Protein AF-A0AAW0JBH9-F1 (afdb_monomer)

Secondary structure (DSSP, 8-state):
--GGGTSPTT-EEEEEESSS-HHHHHHHHTTTEEEEEEPP--EEEETTEEEES-EEEEEEE-TTS-----

pLDDT: mean 85.33, std 14.57, range [41.72, 98.06]

Sequence (70 aa):
MSLSRVLEVKGFFLITSCNWTKAELLDVFSEGFELFEELPTPKFSFGGRSGNTVAALVFQKSETSLDKVS

Mean predicted aligned error: 6.86 Å

Foldseek 3Di:
DDPLVVADAQGKDKDKDQPDDPVRVCVVCVQFKDWPDWDDADWDDDPNDIDGSMTMTMITGHPVNDPPPD

Structure (mmCIF, N/CA/C/O backbone):
data_AF-A0AAW0JBH9-F1
#
_entry.id   AF-A0AAW0JBH9-F1
#
loop_
_atom_site.group_PDB
_atom_site.id
_atom_site.type_symbol
_atom_site.label_atom_id
_atom_site.label_alt_id
_atom_site.label_comp_id
_atom_site.label_asym_id
_atom_site.label_entity_id
_atom_site.label_seq_id
_atom_site.pdbx_PDB_ins_code
_atom_site.Cartn_x
_atom_site.Cartn_y
_atom_site.Cartn_z
_atom_site.occupancy
_atom_site.B_iso_or_equiv
_atom_site.auth_seq_id
_atom_site.auth_comp_id
_atom_site.auth_asym_id
_atom_site.auth_atom_id
_atom_site.pdbx_PDB_model_num
ATOM 1 N N . MET A 1 1 ? -21.440 3.706 -1.841 1.00 59.88 1 MET A N 1
ATOM 2 C CA . MET A 1 1 ? -20.860 3.082 -0.629 1.00 59.88 1 MET A CA 1
ATOM 3 C C . MET A 1 1 ? -19.380 3.427 -0.598 1.00 59.88 1 MET A C 1
ATOM 5 O O . MET A 1 1 ? -18.763 3.327 -1.648 1.00 59.88 1 MET A O 1
ATOM 9 N N . SER A 1 2 ? -18.837 3.873 0.538 1.00 83.81 2 SER A N 1
ATOM 10 C CA . SER A 1 2 ? -17.400 4.174 0.681 1.00 83.81 2 SER A CA 1
ATOM 11 C C . SER A 1 2 ? -16.674 2.989 1.315 1.00 83.81 2 SER A C 1
ATOM 13 O O . SER A 1 2 ? -17.204 2.403 2.260 1.00 83.81 2 SER A O 1
ATOM 15 N N . LEU A 1 3 ? -15.462 2.677 0.846 1.00 87.94 3 LEU A N 1
ATOM 16 C CA . LEU A 1 3 ? -14.616 1.615 1.401 1.00 87.94 3 LEU A CA 1
ATOM 17 C C . LEU A 1 3 ? -14.320 1.835 2.894 1.00 87.94 3 LEU A C 1
ATOM 19 O O . LEU A 1 3 ? -14.332 0.891 3.680 1.00 87.94 3 LEU A O 1
ATOM 23 N N . SER A 1 4 ? -14.174 3.097 3.310 1.00 86.94 4 SER A N 1
ATOM 24 C CA . SER A 1 4 ? -13.952 3.468 4.711 1.00 86.94 4 SER A CA 1
ATOM 25 C C . SER A 1 4 ? -15.103 3.084 5.645 1.00 86.94 4 SER A C 1
ATOM 27 O O . SER A 1 4 ? -14.877 2.930 6.839 1.00 86.94 4 SER A O 1
ATOM 29 N N . ARG A 1 5 ? -16.327 2.891 5.133 1.00 89.50 5 ARG A N 1
ATOM 30 C CA . ARG A 1 5 ? -17.484 2.460 5.941 1.00 89.50 5 ARG A CA 1
ATOM 31 C C . ARG A 1 5 ? -17.565 0.946 6.127 1.00 89.50 5 ARG A C 1
ATOM 33 O O . ARG A 1 5 ? -18.303 0.495 6.991 1.00 89.50 5 ARG A O 1
ATOM 40 N N . VAL A 1 6 ? -16.863 0.180 5.293 1.00 92.25 6 VAL A N 1
ATOM 41 C CA . VAL A 1 6 ? -16.879 -1.292 5.325 1.00 92.25 6 VAL A CA 1
ATOM 42 C C . VAL A 1 6 ? -15.708 -1.837 6.144 1.00 92.25 6 VAL A C 1
ATOM 44 O O . VAL A 1 6 ? -15.811 -2.914 6.718 1.00 92.25 6 VAL A O 1
ATOM 47 N N . LEU A 1 7 ? -14.603 -1.091 6.217 1.00 93.50 7 LEU A N 1
ATOM 4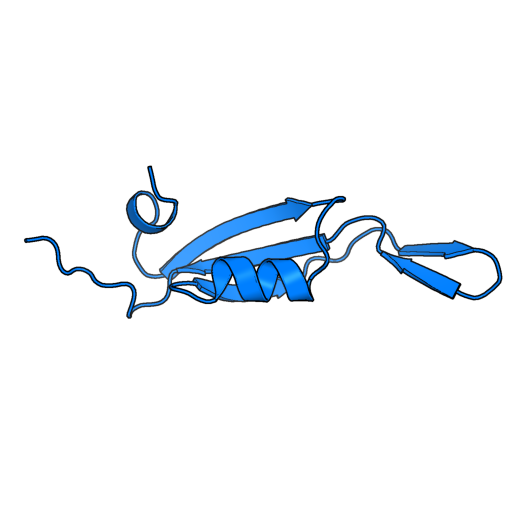8 C CA . LEU A 1 7 ? -13.421 -1.473 6.983 1.00 93.50 7 LEU A CA 1
ATOM 49 C C . LEU A 1 7 ? -13.501 -0.984 8.434 1.00 93.50 7 LEU A C 1
ATOM 51 O O . LEU A 1 7 ? -13.790 0.190 8.699 1.00 93.50 7 LEU A O 1
ATOM 55 N N . GLU A 1 8 ? -13.163 -1.875 9.365 1.00 92.69 8 GLU A N 1
ATOM 56 C CA . GLU A 1 8 ? -12.883 -1.513 10.755 1.00 92.69 8 GLU A CA 1
ATOM 57 C C . GLU A 1 8 ? -11.674 -0.572 10.842 1.00 92.69 8 GLU A C 1
ATOM 59 O O . GLU A 1 8 ? -10.842 -0.498 9.931 1.00 92.69 8 GLU A O 1
ATOM 64 N N . VAL A 1 9 ? -11.576 0.176 11.943 1.00 90.62 9 VAL A N 1
ATOM 65 C CA . VAL A 1 9 ? -10.393 0.993 12.246 1.00 90.62 9 VAL A CA 1
ATOM 66 C C . VAL A 1 9 ? -9.152 0.097 12.241 1.00 90.62 9 VAL A C 1
ATOM 68 O O . VAL A 1 9 ? -9.198 -1.022 12.745 1.00 90.62 9 VAL A O 1
ATOM 71 N N . LYS A 1 10 ? -8.058 0.568 11.624 1.00 93.88 10 LYS A N 1
ATOM 72 C CA . LYS A 1 10 ? -6.836 -0.218 11.362 1.00 93.88 10 LYS A CA 1
ATOM 73 C C . LYS A 1 10 ? -7.025 -1.431 10.437 1.00 93.88 10 LYS A C 1
ATOM 75 O O . LYS A 1 10 ? -6.064 -2.174 10.242 1.00 93.88 10 LYS A O 1
ATOM 80 N N . GLY A 1 11 ? -8.202 -1.618 9.836 1.00 95.31 11 GLY A N 1
ATOM 81 C CA . GLY A 1 11 ? -8.451 -2.634 8.817 1.00 95.31 11 GLY A CA 1
ATOM 82 C C . GLY A 1 11 ? -7.680 -2.361 7.525 1.00 95.31 11 GLY A C 1
ATOM 83 O 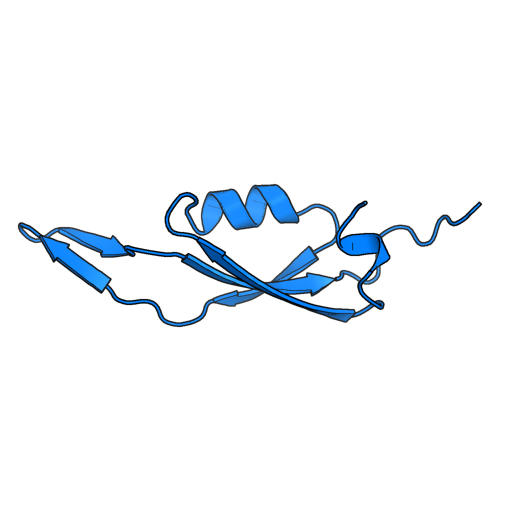O . GLY A 1 11 ? -7.340 -1.216 7.218 1.00 95.31 11 GLY A O 1
ATOM 84 N N . PHE A 1 12 ? -7.419 -3.418 6.760 1.00 96.81 12 PHE A N 1
ATOM 85 C CA . PHE A 1 12 ? -6.593 -3.363 5.556 1.00 96.81 12 PHE A CA 1
ATOM 86 C C . PHE A 1 12 ? -7.402 -3.625 4.295 1.00 96.81 12 PHE A C 1
ATOM 88 O O . PHE A 1 12 ? -8.355 -4.406 4.302 1.00 96.81 12 PHE A O 1
ATOM 95 N N . PHE A 1 13 ? -6.957 -3.045 3.186 1.00 97.06 13 PHE A N 1
ATOM 96 C CA . PHE A 1 13 ? -7.335 -3.515 1.861 1.00 97.06 13 PHE A CA 1
ATOM 97 C C . PHE A 1 13 ? -6.131 -3.532 0.918 1.00 97.06 13 PHE A C 1
ATOM 99 O O . PHE A 1 13 ? -5.165 -2.792 1.094 1.00 97.06 13 PHE A O 1
ATOM 106 N N . LEU A 1 14 ? -6.212 -4.393 -0.093 1.00 97.44 14 LEU A N 1
ATOM 107 C CA . LEU A 1 14 ? -5.226 -4.532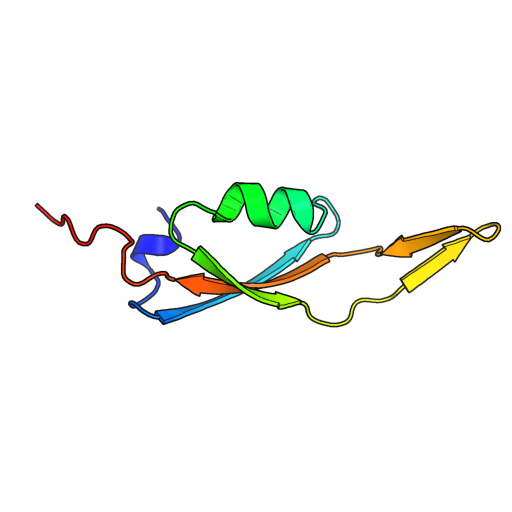 -1.159 1.00 97.44 14 LEU A CA 1
ATOM 108 C C . LEU A 1 14 ? -5.843 -4.048 -2.469 1.00 97.44 14 LEU A C 1
ATOM 110 O O . LEU A 1 14 ? -6.967 -4.429 -2.801 1.00 97.44 14 LEU A O 1
ATOM 114 N N . ILE A 1 15 ? -5.090 -3.265 -3.236 1.00 96.25 15 ILE A N 1
ATOM 115 C CA . ILE A 1 15 ? -5.454 -2.891 -4.601 1.00 96.25 15 ILE A CA 1
ATOM 116 C C . ILE A 1 15 ? -4.323 -3.213 -5.573 1.00 96.25 15 ILE A C 1
ATOM 118 O O . ILE A 1 15 ? -3.167 -2.863 -5.349 1.00 96.25 15 ILE A O 1
ATOM 122 N N . THR A 1 16 ? -4.679 -3.864 -6.680 1.00 95.38 16 THR A N 1
ATOM 123 C CA . THR A 1 16 ? -3.807 -4.091 -7.837 1.00 95.38 16 THR A CA 1
ATOM 124 C C . THR A 1 16 ? -4.373 -3.355 -9.046 1.00 95.38 16 THR A C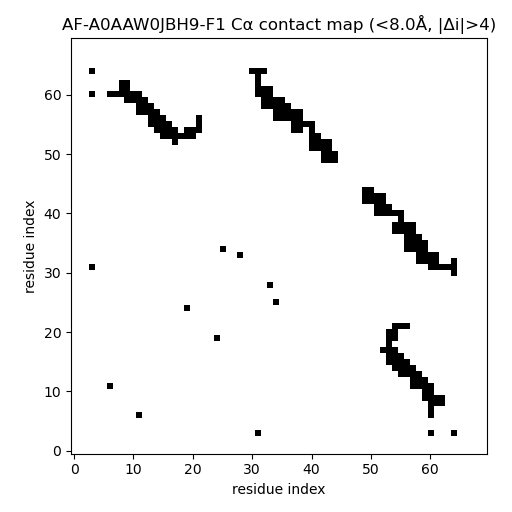 1
ATOM 126 O O . THR A 1 16 ? -5.539 -3.561 -9.381 1.00 95.38 16 THR A O 1
ATOM 129 N N . SER A 1 17 ? -3.578 -2.520 -9.714 1.00 94.12 17 SER A N 1
ATOM 130 C CA . SER A 1 17 ? -4.028 -1.699 -10.846 1.00 94.12 17 SER A CA 1
ATOM 131 C C . SER A 1 17 ? -2.989 -1.660 -11.964 1.00 94.1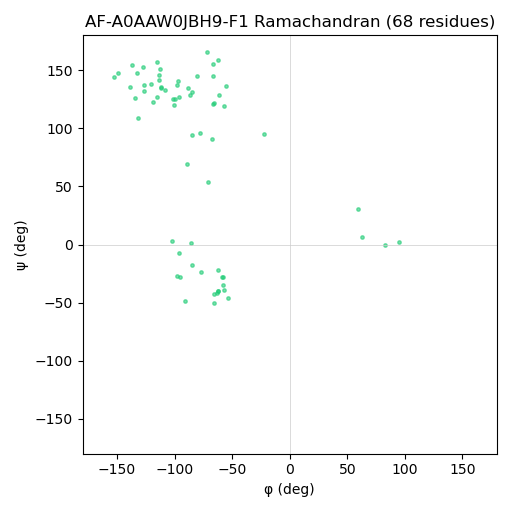2 17 SER A C 1
AT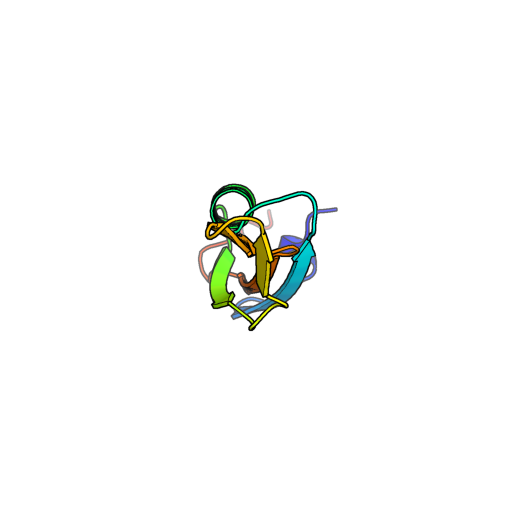OM 133 O O . SER A 1 17 ? -1.806 -1.475 -11.695 1.00 94.12 17 SER A O 1
ATOM 135 N N . CYS A 1 18 ? -3.420 -1.807 -13.220 1.00 90.38 18 CYS A N 1
ATOM 136 C CA . CYS A 1 18 ? -2.613 -1.500 -14.413 1.00 90.38 18 CYS A CA 1
ATOM 137 C C . CYS A 1 18 ? -2.899 -0.099 -14.973 1.00 90.38 18 CYS A C 1
ATOM 139 O O . CYS A 1 18 ? -2.217 0.346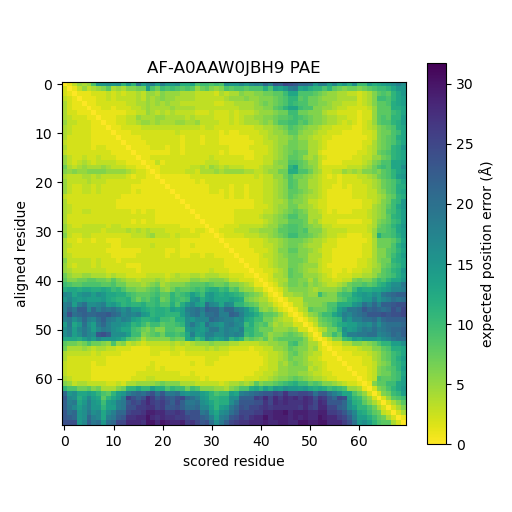 -15.893 1.00 90.38 18 CYS A O 1
ATOM 141 N N . ASN A 1 19 ? -3.910 0.587 -14.432 1.00 90.19 19 ASN A N 1
ATOM 142 C CA . ASN A 1 19 ? -4.367 1.889 -14.910 1.00 90.19 19 ASN A CA 1
ATOM 143 C C . ASN A 1 19 ? -3.795 3.051 -14.098 1.00 90.19 19 ASN A C 1
ATOM 145 O O . ASN A 1 19 ? -3.680 4.148 -14.631 1.00 90.19 19 ASN A O 1
ATOM 149 N N . TRP A 1 20 ? -3.460 2.814 -12.829 1.00 92.31 20 TRP A N 1
ATOM 150 C CA . TRP A 1 20 ? -2.950 3.836 -11.923 1.00 92.31 20 TRP A CA 1
ATOM 151 C C . TRP A 1 20 ? -1.564 3.478 -11.413 1.00 92.31 20 TRP A C 1
ATOM 153 O O . TRP A 1 20 ? -1.277 2.336 -11.045 1.00 92.31 20 TRP A O 1
ATOM 163 N N . THR A 1 21 ? -0.710 4.491 -11.375 1.00 92.56 21 THR A N 1
ATOM 164 C CA . THR A 1 21 ? 0.606 4.447 -10.752 1.00 92.56 21 THR A CA 1
ATOM 165 C C . THR A 1 21 ? 0.484 4.423 -9.231 1.00 92.56 21 THR A C 1
ATOM 167 O O . THR A 1 21 ? -0.550 4.759 -8.650 1.00 92.56 21 THR A O 1
ATOM 170 N N . LYS A 1 22 ? 1.587 4.084 -8.556 1.00 93.38 22 LYS A N 1
ATOM 171 C CA . LYS A 1 22 ? 1.674 4.189 -7.097 1.00 93.38 22 LYS A CA 1
ATOM 172 C C . LYS A 1 22 ? 1.305 5.590 -6.603 1.00 93.38 22 LYS A C 1
ATOM 174 O O . LYS A 1 22 ? 0.547 5.705 -5.651 1.00 93.38 22 LYS A O 1
ATOM 179 N N . ALA A 1 23 ? 1.837 6.636 -7.235 1.00 95.31 23 ALA A N 1
ATOM 180 C CA . ALA A 1 23 ? 1.617 8.014 -6.804 1.00 95.31 23 ALA A CA 1
ATOM 181 C C . ALA A 1 23 ? 0.140 8.423 -6.907 1.00 95.31 23 ALA A C 1
ATOM 183 O O . ALA A 1 23 ? -0.387 9.021 -5.978 1.00 95.31 23 ALA A O 1
ATOM 184 N N . GLU A 1 24 ? -0.539 8.037 -7.990 1.00 96.06 24 GLU A N 1
ATOM 185 C CA . GLU A 1 24 ? -1.972 8.305 -8.166 1.00 96.06 24 GLU A CA 1
ATOM 186 C C . GLU A 1 24 ? -2.820 7.551 -7.141 1.00 96.06 24 GLU A C 1
ATOM 188 O O . GLU A 1 24 ? -3.733 8.121 -6.558 1.00 96.06 24 GLU A O 1
ATOM 193 N N . LEU A 1 25 ? -2.501 6.282 -6.868 1.00 96.50 25 LEU A N 1
ATOM 194 C CA . LEU A 1 25 ? -3.195 5.518 -5.829 1.00 96.50 25 LEU A CA 1
ATOM 195 C C . LEU A 1 25 ? -3.005 6.138 -4.439 1.00 96.50 25 LEU A C 1
ATOM 197 O O . LEU A 1 25 ? -3.950 6.182 -3.658 1.00 96.50 25 LEU A O 1
ATOM 201 N N . LEU A 1 26 ? -1.799 6.618 -4.128 1.00 96.88 26 LEU A N 1
ATOM 202 C CA . LEU A 1 26 ? -1.532 7.310 -2.868 1.00 96.88 26 LEU A CA 1
ATOM 203 C C . LEU A 1 26 ? -2.359 8.588 -2.733 1.00 96.88 26 LEU A C 1
ATOM 205 O O . LEU A 1 26 ? -2.869 8.847 -1.652 1.00 96.88 26 LEU A O 1
ATOM 209 N N . ASP A 1 27 ? -2.518 9.349 -3.815 1.00 96.62 27 ASP A N 1
ATOM 210 C CA . ASP A 1 27 ? -3.348 10.555 -3.834 1.00 96.62 27 ASP A CA 1
ATOM 211 C C . ASP A 1 27 ? -4.832 10.216 -3.619 1.00 96.62 27 ASP A C 1
ATOM 213 O O . ASP A 1 27 ? -5.454 10.732 -2.689 1.00 96.62 27 ASP A O 1
ATOM 217 N N . VAL A 1 28 ? -5.361 9.252 -4.385 1.00 94.94 28 VAL A N 1
ATOM 218 C CA . VAL A 1 28 ? -6.768 8.808 -4.321 1.00 94.94 28 VAL A CA 1
ATOM 219 C C . VAL A 1 28 ? -7.171 8.330 -2.925 1.00 94.94 28 VAL A C 1
ATOM 221 O O . VAL A 1 28 ? -8.295 8.583 -2.494 1.00 94.94 28 VAL A O 1
ATOM 224 N N . PHE A 1 29 ? -6.282 7.624 -2.224 1.00 95.12 29 PHE A N 1
ATOM 225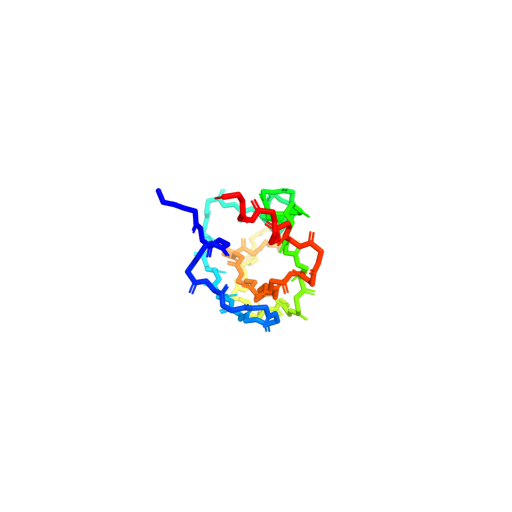 C CA . PHE A 1 29 ? -6.577 7.041 -0.911 1.00 95.12 29 PHE A CA 1
ATOM 226 C C . PHE A 1 29 ? -6.002 7.835 0.269 1.00 95.12 29 PHE A C 1
ATOM 228 O O . PHE A 1 29 ? -6.190 7.422 1.410 1.00 95.12 29 PHE A O 1
ATOM 235 N N . SER A 1 30 ? -5.352 8.978 0.025 1.00 93.00 30 SER A N 1
ATOM 236 C CA . SER A 1 30 ? -4.730 9.800 1.076 1.00 93.00 30 SER A CA 1
ATOM 237 C C . SER A 1 30 ? -5.716 10.262 2.155 1.00 93.00 30 SER A C 1
ATOM 239 O O . SER A 1 30 ? -5.336 10.454 3.312 1.00 93.00 30 SER A O 1
ATOM 241 N N . GLU A 1 31 ? -6.997 10.407 1.806 1.00 91.38 31 GLU A N 1
ATOM 242 C CA . GLU A 1 31 ? -8.050 10.750 2.754 1.00 91.38 31 GLU A CA 1
ATOM 243 C C . GLU A 1 31 ? -8.584 9.495 3.465 1.00 91.38 31 GLU A C 1
ATOM 245 O O . GLU A 1 31 ? -9.490 8.801 2.998 1.00 91.38 31 GLU A O 1
ATOM 250 N N . GLY A 1 32 ? -8.021 9.216 4.642 1.00 91.62 32 GLY A N 1
ATOM 251 C CA . GLY A 1 32 ? -8.496 8.165 5.549 1.00 91.62 32 GLY A CA 1
ATOM 252 C C . GLY A 1 32 ? -7.783 6.821 5.417 1.00 91.62 32 GLY A C 1
ATOM 253 O O . GLY A 1 32 ? -8.126 5.879 6.137 1.00 91.62 32 GLY A O 1
ATOM 254 N N . PHE A 1 33 ? -6.777 6.724 4.548 1.00 95.50 33 PHE A N 1
ATOM 255 C CA . PHE A 1 33 ? -5.912 5.557 4.479 1.00 95.50 33 PHE A CA 1
ATOM 256 C C . PHE A 1 33 ? -4.435 5.930 4.424 1.00 95.50 33 PHE A C 1
ATOM 258 O O . PHE A 1 33 ? -4.027 6.925 3.831 1.00 95.50 33 PHE A O 1
ATOM 265 N N . GLU A 1 34 ? -3.623 5.058 5.005 1.00 96.44 34 GLU A N 1
ATOM 266 C CA . GLU A 1 34 ? -2.168 5.123 4.979 1.00 96.44 34 GLU A CA 1
ATOM 267 C C . GLU A 1 34 ? -1.620 3.942 4.181 1.00 96.44 34 GLU A C 1
ATOM 269 O O . GLU A 1 34 ? -2.145 2.827 4.256 1.00 96.44 34 GLU A O 1
ATOM 274 N N . LEU A 1 35 ? -0.557 4.170 3.405 1.00 97.50 35 LEU A N 1
ATOM 275 C CA . LEU A 1 35 ? 0.148 3.075 2.748 1.00 97.50 35 LEU A CA 1
ATOM 276 C C . LEU A 1 35 ? 0.824 2.209 3.812 1.00 97.50 35 LEU A C 1
ATOM 278 O O . LEU A 1 35 ? 1.698 2.686 4.533 1.00 97.50 35 LEU A O 1
ATOM 282 N N . PHE A 1 36 ? 0.462 0.932 3.847 1.00 97.81 36 PHE A N 1
ATOM 283 C CA . PHE A 1 36 ? 1.104 -0.056 4.702 1.00 97.81 36 PHE A CA 1
ATOM 284 C C . PHE A 1 36 ? 2.272 -0.735 3.984 1.00 97.81 36 PHE A C 1
ATOM 286 O O . PHE A 1 36 ? 3.375 -0.809 4.519 1.00 97.81 36 PHE A O 1
ATOM 293 N N . GLU A 1 37 ? 2.050 -1.198 2.751 1.00 97.56 37 GLU A N 1
ATOM 294 C CA . GLU A 1 37 ? 3.061 -1.934 1.991 1.00 97.56 37 GLU A CA 1
ATOM 295 C C . GLU A 1 37 ? 2.861 -1.773 0.478 1.00 97.56 37 GLU A C 1
ATOM 297 O O . GLU A 1 37 ? 1.736 -1.724 -0.016 1.00 97.56 37 GLU A O 1
ATOM 302 N N . GLU A 1 38 ? 3.957 -1.714 -0.279 1.00 96.31 38 GLU A N 1
ATOM 303 C CA . GLU A 1 38 ? 3.940 -1.921 -1.729 1.00 96.31 38 GLU A CA 1
ATOM 304 C C . GLU A 1 38 ? 4.411 -3.342 -2.024 1.00 96.31 38 GLU A C 1
ATOM 306 O O . GLU A 1 38 ? 5.541 -3.709 -1.696 1.00 96.31 38 GLU A O 1
ATOM 311 N N . LEU A 1 39 ? 3.552 -4.131 -2.664 1.00 95.12 39 LEU A N 1
ATOM 312 C CA . LEU A 1 39 ? 3.877 -5.501 -3.024 1.00 95.12 39 LEU A CA 1
ATOM 313 C C . LEU A 1 39 ? 4.730 -5.534 -4.299 1.00 95.12 39 LEU A C 1
ATOM 315 O O . LEU A 1 39 ? 4.515 -4.736 -5.218 1.00 95.12 39 LEU A O 1
ATOM 319 N N . PRO A 1 40 ? 5.678 -6.480 -4.402 1.00 90.88 40 PRO A N 1
ATOM 320 C CA . PRO A 1 40 ? 6.490 -6.634 -5.597 1.00 90.88 40 PRO A CA 1
ATOM 321 C C . PRO A 1 40 ? 5.612 -6.973 -6.803 1.00 90.88 40 PRO A C 1
ATOM 323 O O . PRO A 1 40 ? 4.834 -7.927 -6.781 1.00 90.88 40 PRO A O 1
ATOM 326 N N . THR A 1 41 ? 5.777 -6.215 -7.886 1.00 87.12 41 THR A N 1
ATOM 327 C CA . THR A 1 41 ? 5.084 -6.460 -9.152 1.00 87.12 41 THR A CA 1
ATOM 328 C C . THR A 1 41 ? 6.049 -6.827 -10.278 1.00 87.12 41 THR A C 1
ATOM 330 O O . THR A 1 41 ? 7.239 -6.495 -10.216 1.00 87.12 41 THR A O 1
ATOM 333 N N . PRO A 1 42 ? 5.569 -7.521 -11.330 1.00 81.50 42 PRO A N 1
ATOM 334 C CA . PRO A 1 42 ? 6.379 -7.811 -12.503 1.00 81.50 42 PRO A CA 1
ATOM 335 C C . PRO A 1 42 ? 6.923 -6.524 -13.132 1.00 81.50 42 PRO A C 1
ATOM 337 O O . PRO A 1 42 ? 6.169 -5.656 -13.589 1.00 81.50 42 PRO A O 1
ATOM 340 N N . LYS A 1 43 ? 8.252 -6.422 -13.172 1.00 75.25 43 LYS A N 1
ATOM 341 C CA . LYS A 1 43 ? 8.961 -5.340 -13.854 1.00 75.25 43 LYS A CA 1
ATOM 342 C C . LYS A 1 43 ? 9.153 -5.724 -15.310 1.00 75.25 43 LYS A C 1
ATOM 344 O O . LYS A 1 43 ? 9.664 -6.804 -15.603 1.00 75.25 43 LYS A O 1
ATOM 349 N N . PHE A 1 44 ? 8.759 -4.838 -16.212 1.00 74.44 44 PHE A N 1
ATOM 350 C CA . PHE A 1 44 ? 9.006 -4.996 -17.635 1.00 74.44 44 PHE A CA 1
ATOM 351 C C . PHE A 1 44 ? 10.078 -3.995 -18.066 1.00 74.44 44 PHE A C 1
ATOM 353 O O . PHE A 1 44 ? 10.028 -2.818 -17.706 1.00 74.44 44 PHE A O 1
ATOM 360 N N . SER A 1 45 ? 11.062 -4.467 -18.827 1.00 69.25 45 SER A N 1
ATOM 361 C CA . SER A 1 45 ? 12.165 -3.645 -19.323 1.00 69.25 45 SER A CA 1
ATOM 362 C C . SER A 1 45 ? 12.147 -3.643 -20.843 1.00 69.25 45 SER A C 1
ATOM 364 O O . SER A 1 45 ? 12.255 -4.699 -21.461 1.00 69.25 45 SER A O 1
ATOM 366 N N . PHE A 1 46 ? 12.053 -2.459 -21.450 1.00 72.62 46 PHE A N 1
ATOM 367 C CA . PHE A 1 46 ? 12.098 -2.296 -22.903 1.00 72.62 46 PHE A CA 1
ATOM 368 C C . PHE A 1 46 ? 13.025 -1.140 -23.283 1.00 72.62 46 PHE A C 1
ATOM 370 O O . PHE A 1 46 ? 12.894 -0.028 -22.773 1.00 72.62 46 PHE A O 1
ATOM 377 N N . GLY A 1 47 ? 14.001 -1.409 -24.156 1.00 77.50 47 GLY A N 1
ATOM 378 C CA . GLY A 1 47 ? 14.943 -0.393 -24.644 1.00 77.50 47 GLY A CA 1
ATOM 379 C C . GLY A 1 47 ? 15.778 0.291 -23.550 1.00 77.50 47 GLY A C 1
ATOM 380 O O . GLY A 1 47 ? 16.092 1.469 -23.676 1.00 77.50 47 GLY A O 1
ATOM 381 N N . GLY A 1 48 ? 16.087 -0.408 -22.450 1.00 77.25 48 GLY A N 1
ATOM 382 C CA . GLY A 1 48 ? 16.852 0.139 -21.319 1.00 77.25 48 GLY A CA 1
ATOM 383 C C . GLY A 1 48 ? 16.035 0.955 -20.309 1.00 77.25 48 GLY A C 1
ATOM 384 O O . GLY A 1 48 ? 16.586 1.403 -19.307 1.00 77.25 48 GLY A O 1
ATOM 385 N N . ARG A 1 49 ? 14.723 1.122 -20.524 1.00 64.69 49 ARG A N 1
ATOM 386 C CA . ARG A 1 49 ? 13.798 1.718 -19.550 1.00 64.69 49 ARG A CA 1
ATOM 387 C C . ARG A 1 49 ? 13.013 0.614 -18.846 1.00 64.69 49 ARG A C 1
ATOM 389 O O . ARG A 1 49 ? 12.387 -0.214 -19.505 1.00 64.69 49 ARG A O 1
ATOM 396 N N . SER A 1 50 ? 13.055 0.601 -17.517 1.00 64.62 50 SER A N 1
ATOM 397 C CA . SER A 1 50 ? 12.259 -0.295 -16.674 1.00 64.62 50 SER A CA 1
ATOM 398 C C . SER A 1 50 ? 10.987 0.410 -16.210 1.00 64.62 50 SER A C 1
ATOM 400 O O . SER A 1 50 ? 11.074 1.492 -15.628 1.00 64.62 50 SER A O 1
ATOM 402 N N . GLY A 1 51 ? 9.829 -0.206 -16.434 1.00 67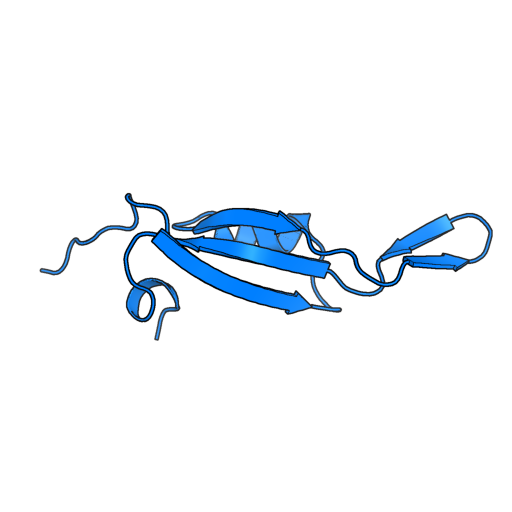.75 51 GLY A N 1
ATOM 403 C CA . GLY A 1 51 ? 8.535 0.246 -15.925 1.00 67.75 51 GLY A CA 1
ATOM 404 C C . GLY A 1 51 ? 7.810 -0.876 -15.184 1.00 67.75 51 GLY A C 1
ATOM 405 O O . GLY A 1 51 ? 8.021 -2.060 -15.459 1.00 67.75 51 GLY A O 1
ATOM 406 N N . ASN A 1 52 ? 6.951 -0.509 -14.237 1.00 66.50 52 ASN A N 1
ATOM 407 C CA . ASN A 1 52 ? 6.031 -1.463 -13.625 1.00 66.50 52 ASN A CA 1
ATOM 408 C C . ASN A 1 52 ? 4.790 -1.576 -14.514 1.00 66.50 52 ASN A C 1
ATOM 410 O O . ASN A 1 52 ? 4.216 -0.563 -14.904 1.00 66.50 52 ASN A O 1
ATOM 414 N N . THR A 1 53 ? 4.372 -2.805 -14.822 1.00 72.94 53 THR A N 1
ATOM 415 C CA . THR A 1 53 ? 3.157 -3.048 -15.630 1.00 72.94 53 THR A CA 1
ATOM 416 C C . THR A 1 53 ? 1.885 -2.854 -14.798 1.00 72.94 53 THR A C 1
ATOM 418 O O . THR A 1 53 ? 0.810 -2.592 -15.329 1.00 72.94 53 THR A O 1
ATOM 421 N N . VAL A 1 54 ? 2.018 -2.990 -13.477 1.00 86.56 54 VAL A N 1
ATOM 422 C CA . VAL A 1 54 ? 0.947 -2.893 -12.485 1.00 86.56 54 VAL A CA 1
ATOM 423 C C . VAL A 1 54 ? 1.503 -2.340 -11.167 1.00 86.56 54 VAL A C 1
ATOM 425 O O . VAL A 1 54 ? 2.653 -2.614 -10.811 1.00 86.56 54 VAL A O 1
ATOM 428 N N . ALA A 1 55 ? 0.684 -1.587 -10.437 1.00 92.06 55 ALA A N 1
ATOM 429 C CA . ALA A 1 55 ? 0.895 -1.209 -9.043 1.00 92.06 55 ALA A CA 1
ATOM 430 C C . ALA A 1 55 ? 0.103 -2.156 -8.131 1.00 92.06 55 ALA A C 1
ATOM 432 O O . ALA A 1 55 ? -1.047 -2.472 -8.433 1.00 92.06 55 ALA A O 1
ATOM 433 N N . ALA A 1 56 ? 0.703 -2.604 -7.028 1.00 96.19 56 ALA A N 1
ATOM 434 C CA . ALA A 1 56 ? 0.051 -3.436 -6.020 1.00 96.19 56 ALA A CA 1
ATOM 435 C C . ALA A 1 56 ? 0.341 -2.858 -4.631 1.00 96.19 56 ALA A C 1
ATOM 437 O O . ALA A 1 56 ? 1.480 -2.907 -4.175 1.00 96.19 56 ALA A O 1
ATOM 438 N N . LEU A 1 57 ? -0.668 -2.272 -3.985 1.00 97.81 57 LEU A N 1
ATOM 439 C CA . LEU A 1 57 ? -0.515 -1.540 -2.726 1.00 97.81 57 LEU A CA 1
ATOM 440 C C . LEU A 1 57 ? -1.481 -2.058 -1.664 1.00 97.81 57 LEU A C 1
ATOM 442 O O . LEU A 1 57 ? -2.664 -2.266 -1.938 1.00 97.81 57 LEU A O 1
ATOM 446 N N . VAL A 1 58 ? -0.975 -2.209 -0.446 1.00 98.06 58 VAL A N 1
ATOM 447 C CA . VAL A 1 58 ? -1.751 -2.477 0.763 1.00 98.06 58 VAL A CA 1
ATOM 448 C C . VAL A 1 58 ? -1.933 -1.164 1.509 1.00 98.06 58 VAL A C 1
ATOM 450 O O . VAL A 1 58 ? -0.956 -0.497 1.850 1.00 98.06 58 VAL A O 1
ATOM 453 N N . PHE A 1 59 ? -3.181 -0.812 1.788 1.00 97.69 59 PHE A N 1
ATOM 454 C CA . PHE A 1 59 ? -3.552 0.364 2.564 1.00 97.69 59 PHE A CA 1
ATOM 455 C C . PHE A 1 59 ? -4.186 -0.050 3.889 1.00 97.69 59 PHE A C 1
ATOM 457 O O . PHE A 1 59 ? -4.914 -1.043 3.955 1.00 97.69 59 PHE A O 1
ATOM 464 N N . GLN A 1 60 ? -3.942 0.740 4.930 1.00 96.88 60 GLN A N 1
ATOM 465 C CA . GLN A 1 60 ? -4.565 0.608 6.241 1.00 96.88 60 GLN A CA 1
ATOM 466 C C . GLN A 1 60 ? -5.495 1.793 6.499 1.00 96.88 60 GLN A C 1
ATOM 468 O O . GLN A 1 60 ? -5.117 2.935 6.253 1.00 96.88 60 GLN A O 1
ATOM 473 N N . LYS A 1 61 ? -6.706 1.544 7.012 1.00 95.50 61 LYS A N 1
ATOM 474 C CA . LYS A 1 61 ? -7.630 2.611 7.420 1.00 95.50 61 LYS A CA 1
ATOM 475 C C . LYS A 1 61 ? -7.051 3.373 8.611 1.00 95.50 61 LYS A C 1
ATOM 477 O O . LYS A 1 61 ? -6.816 2.782 9.671 1.00 95.50 61 LYS A O 1
ATOM 482 N N . SER A 1 62 ? -6.875 4.681 8.449 1.00 90.94 62 SER A N 1
ATOM 483 C CA . SER A 1 62 ? -6.377 5.569 9.499 1.00 90.94 62 SER A CA 1
ATOM 484 C C . SER A 1 62 ? -7.380 5.680 10.645 1.00 90.94 62 SER A C 1
ATOM 486 O O . SER A 1 62 ? -8.595 5.714 10.431 1.00 90.94 62 SER A O 1
ATOM 488 N N . GLU A 1 63 ? -6.854 5.807 11.864 1.00 80.62 63 GLU A N 1
ATOM 489 C CA . GLU A 1 63 ? -7.617 6.022 13.108 1.00 80.62 63 GLU A CA 1
ATOM 490 C C . GLU A 1 63 ? -8.470 7.296 13.068 1.00 80.62 63 GLU A C 1
ATOM 492 O O . GLU A 1 63 ? -9.519 7.370 13.695 1.00 80.62 63 GLU A O 1
ATOM 497 N N . THR A 1 64 ? -8.040 8.290 12.294 1.00 66.38 64 THR A N 1
ATOM 498 C CA . THR A 1 64 ? -8.669 9.613 12.206 1.00 66.38 64 THR A CA 1
ATOM 499 C C . THR A 1 64 ? -9.818 9.682 11.197 1.00 66.38 64 THR A C 1
ATOM 501 O O . THR A 1 64 ? -10.390 10.755 11.000 1.00 66.38 64 THR A O 1
ATOM 504 N N . SER A 1 65 ? -10.155 8.575 10.526 1.00 58.00 65 SER A N 1
ATOM 505 C CA . SER A 1 65 ? -11.243 8.528 9.544 1.00 58.00 65 SER A CA 1
ATOM 506 C C . SER A 1 65 ? -12.574 8.725 10.258 1.00 58.00 65 SER A C 1
ATOM 508 O O . SER A 1 65 ? -13.147 7.749 10.720 1.00 58.00 65 SER A O 1
ATOM 510 N N . LEU A 1 66 ? -13.015 9.983 10.376 1.00 58.56 66 LEU A N 1
ATOM 511 C CA . LEU A 1 66 ? -14.193 10.449 11.108 1.00 58.56 66 LEU A CA 1
ATOM 512 C C . LEU A 1 66 ? -15.251 9.358 11.337 1.00 58.56 66 LEU A C 1
ATOM 514 O O . LEU A 1 66 ? -16.211 9.227 10.575 1.00 58.56 66 LEU A O 1
ATOM 518 N N . ASP A 1 67 ? -15.175 8.727 12.503 1.00 54.47 67 ASP A N 1
ATOM 519 C CA . ASP A 1 67 ? -16.343 8.232 13.217 1.00 54.47 67 ASP A CA 1
ATOM 520 C C . ASP A 1 67 ? -17.113 9.448 13.778 1.00 54.47 67 ASP A C 1
ATOM 522 O O . ASP A 1 67 ? -17.383 9.570 14.967 1.00 54.47 67 ASP A O 1
ATOM 526 N N . LYS A 1 68 ? -17.463 10.408 12.909 1.00 46.25 68 LYS A N 1
ATOM 527 C CA . LYS A 1 68 ? -18.628 11.271 13.118 1.00 46.25 68 LYS A CA 1
ATOM 528 C C . LYS A 1 68 ? -19.808 10.561 12.472 1.00 46.25 68 LYS A C 1
ATOM 530 O O . LYS A 1 68 ? -20.320 10.982 11.438 1.00 46.25 68 LYS A O 1
ATOM 535 N N . VAL A 1 69 ? -20.211 9.452 13.078 1.00 47.22 69 VAL A N 1
ATOM 536 C CA . VAL A 1 69 ? -21.575 8.957 12.921 1.00 47.22 69 VAL A CA 1
ATOM 537 C C . VAL A 1 69 ? -22.429 9.830 13.839 1.00 47.22 69 VAL A C 1
ATOM 539 O O . VAL A 1 69 ? -22.441 9.648 15.053 1.00 47.22 69 VAL A O 1
ATOM 542 N N . SER A 1 70 ? -23.026 10.869 13.251 1.00 41.72 70 SER A N 1
ATOM 543 C CA . SER A 1 70 ? -24.323 11.380 13.711 1.00 41.72 70 SER A CA 1
ATOM 544 C C . SER A 1 70 ? -25.416 10.378 13.366 1.00 41.72 70 SER A C 1
ATOM 546 O O . SER A 1 70 ? -25.247 9.671 12.344 1.00 41.72 70 SER A O 1
#

Solvent-accessible surface area (backbone atoms only — not comparable to full-atom values): 4353 Å² total; per-residue (Å²): 138,61,71,77,79,74,47,55,78,65,30,74,52,77,48,76,33,72,86,47,53,65,69,56,51,51,60,76,40,50,82,43,34,42,84,72,45,75,53,94,58,70,73,46,74,59,95,89,46,75,44,70,65,41,32,36,40,33,34,27,31,37,86,79,49,72,86,72,78,123

Nearest PDB structures (foldseek):
  8h26-assembly2_B  TM=5.105E-01  e=3.488E-01  Staphylococcus aureus subsp. aureus NCTC 8325
  8h26-assembly2_C  TM=5.332E-01  e=6.567E-01  Staphylococcus aureus subsp. aureus NCTC 8325
  1nj2-assembly1_A-2  TM=4.495E-01  e=2.186E+00  Methanothermobacter thermautotrophicus str. Delta H
  8g0l-assembly1_A  TM=4.850E-01  e=2.643E+00  Homo sapiens

Organism: Myodes glareolus (NCBI:txid447135)

Radius of gyration: 14.67 Å; Cα contacts (8 Å, |Δi|>4): 104; chains: 1; bounding box: 41×19×38 Å